Protein AF-A0A9D5MQI8-F1 (afdb_monomer)

Structure (mmCIF, N/CA/C/O backbone):
data_AF-A0A9D5MQI8-F1
#
_entry.id   AF-A0A9D5MQI8-F1
#
loop_
_atom_site.group_PDB
_atom_site.id
_atom_site.type_symbol
_atom_site.label_atom_id
_atom_site.label_alt_id
_atom_site.label_comp_id
_atom_site.label_asym_id
_atom_site.label_entity_id
_atom_site.label_seq_id
_atom_site.pdbx_PDB_ins_code
_atom_site.Cartn_x
_atom_site.Cartn_y
_atom_site.Cartn_z
_atom_site.occupancy
_atom_site.B_iso_or_equiv
_atom_site.auth_seq_id
_atom_site.auth_comp_id
_atom_site.auth_asym_id
_atom_site.auth_atom_id
_atom_site.pdbx_PDB_model_num
ATOM 1 N N . MET A 1 1 ? -6.203 9.910 -9.688 1.00 44.31 1 MET A N 1
ATOM 2 C CA . MET A 1 1 ? -7.373 9.046 -9.978 1.00 44.31 1 MET A CA 1
ATOM 3 C C . MET A 1 1 ? -7.040 8.039 -11.076 1.00 44.31 1 MET A C 1
ATOM 5 O O . MET A 1 1 ? -7.369 6.877 -10.910 1.00 44.31 1 MET A O 1
ATOM 9 N N . ILE A 1 2 ? -6.323 8.457 -12.128 1.00 40.78 2 ILE A N 1
ATOM 10 C CA . ILE A 1 2 ? -5.900 7.610 -13.259 1.00 40.78 2 ILE A CA 1
ATOM 11 C C . ILE A 1 2 ? -4.918 6.493 -12.835 1.00 40.78 2 ILE A C 1
ATOM 13 O O . ILE A 1 2 ? -5.110 5.349 -13.229 1.00 40.78 2 ILE A O 1
ATOM 17 N N . ASP A 1 3 ? -3.958 6.769 -11.943 1.00 52.31 3 ASP A N 1
ATOM 18 C CA . ASP A 1 3 ? -2.965 5.760 -11.507 1.00 52.31 3 ASP A CA 1
ATOM 19 C C . ASP A 1 3 ? -3.562 4.574 -10.733 1.00 52.31 3 ASP A C 1
ATOM 21 O O . ASP A 1 3 ? -3.072 3.453 -10.822 1.00 52.31 3 ASP A O 1
ATOM 25 N N . LEU A 1 4 ? -4.651 4.804 -9.991 1.00 49.28 4 LEU A N 1
ATOM 26 C CA . LEU A 1 4 ? -5.344 3.756 -9.232 1.00 49.28 4 LEU A CA 1
ATOM 27 C C . LEU A 1 4 ? -6.153 2.836 -10.152 1.00 49.28 4 LEU A C 1
ATOM 29 O O . LEU A 1 4 ? -6.226 1.639 -9.903 1.00 49.28 4 LEU A O 1
ATOM 33 N N . MET A 1 5 ? -6.706 3.381 -11.241 1.00 44.62 5 MET A N 1
ATOM 34 C CA . MET A 1 5 ? -7.385 2.575 -12.256 1.00 44.62 5 MET A CA 1
ATOM 35 C C . MET A 1 5 ? -6.389 1.750 -13.075 1.00 44.62 5 MET A C 1
ATOM 37 O O . MET A 1 5 ? -6.683 0.608 -13.401 1.00 44.62 5 MET A O 1
ATOM 41 N N . PHE A 1 6 ? -5.199 2.285 -13.373 1.00 47.41 6 PHE A N 1
ATOM 42 C CA . PHE A 1 6 ? -4.160 1.541 -14.094 1.00 47.41 6 PHE A CA 1
ATOM 43 C C . PHE A 1 6 ? -3.552 0.417 -13.237 1.00 47.41 6 PHE A C 1
ATOM 45 O O . PHE A 1 6 ? -3.265 -0.658 -13.753 1.00 47.41 6 PHE A O 1
ATOM 52 N N . TYR A 1 7 ? -3.420 0.635 -11.923 1.00 46.72 7 TYR A N 1
ATOM 53 C CA . TYR A 1 7 ? -3.001 -0.396 -10.968 1.00 46.72 7 TYR A CA 1
ATOM 54 C C . TYR A 1 7 ? -4.059 -1.502 -10.802 1.00 46.72 7 TYR A C 1
ATOM 56 O O . TYR A 1 7 ? -3.731 -2.674 -10.964 1.00 46.72 7 TYR A O 1
ATOM 64 N N . ALA A 1 8 ? -5.335 -1.139 -10.611 1.00 48.34 8 ALA A N 1
ATOM 65 C CA . ALA A 1 8 ? -6.441 -2.103 -10.591 1.00 48.34 8 ALA A CA 1
ATOM 66 C C . ALA A 1 8 ? -6.544 -2.910 -11.900 1.00 48.34 8 ALA A C 1
ATOM 68 O O . ALA A 1 8 ? -6.920 -4.076 -11.882 1.00 48.34 8 ALA A O 1
ATOM 69 N N . ASN A 1 9 ? -6.171 -2.308 -13.035 1.00 45.88 9 ASN A N 1
ATOM 70 C CA . ASN A 1 9 ? -6.168 -2.973 -14.338 1.00 45.88 9 ASN A CA 1
ATOM 71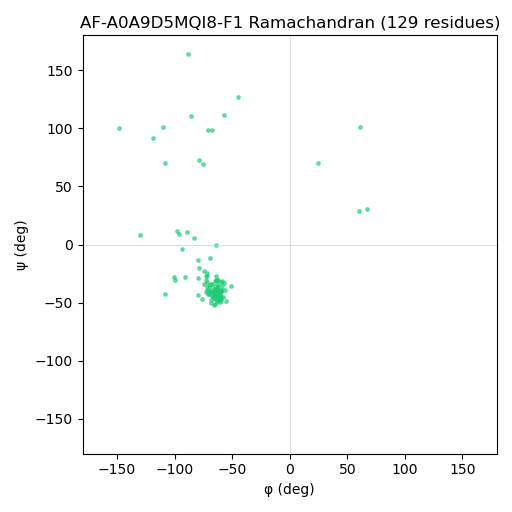 C C . ASN A 1 9 ? -4.937 -3.881 -14.548 1.00 45.88 9 ASN A C 1
ATOM 73 O O . ASN A 1 9 ? -5.036 -4.888 -15.237 1.00 45.88 9 ASN A O 1
ATOM 77 N N . LYS A 1 10 ? -3.784 -3.581 -13.926 1.00 45.53 10 LYS A N 1
ATOM 78 C CA . LYS A 1 10 ? -2.584 -4.440 -13.976 1.00 45.53 10 LYS A CA 1
ATOM 79 C C . LYS A 1 10 ? -2.731 -5.715 -13.127 1.00 45.53 10 LYS A C 1
ATOM 81 O O . LYS A 1 10 ? -2.131 -6.724 -13.470 1.00 45.53 10 LYS A O 1
ATOM 86 N N . HIS A 1 11 ? -3.561 -5.676 -12.083 1.00 46.19 11 HIS A N 1
ATOM 87 C CA . HIS A 1 11 ? -3.964 -6.832 -11.264 1.00 46.19 11 HIS A CA 1
ATOM 88 C C . HIS A 1 11 ? -5.306 -7.458 -11.694 1.00 46.19 11 HIS A C 1
ATOM 90 O O . HIS A 1 11 ? -5.831 -8.340 -11.019 1.00 46.19 11 HIS A O 1
ATOM 96 N N . GLY A 1 12 ? -5.858 -7.043 -12.840 1.00 43.84 12 GLY A N 1
ATOM 97 C CA . GLY A 1 12 ? -7.143 -7.522 -13.359 1.00 43.84 12 GLY A CA 1
ATOM 98 C C . GLY A 1 12 ? -7.198 -9.009 -13.736 1.00 43.84 12 GLY A C 1
ATOM 99 O O . GLY A 1 12 ? -8.258 -9.465 -14.158 1.00 43.84 12 GLY A O 1
ATOM 100 N N . GLU A 1 13 ? -6.109 -9.768 -13.578 1.00 45.47 13 GLU A N 1
ATOM 101 C CA . GLU A 1 13 ? -6.077 -11.207 -13.870 1.00 45.47 13 GLU A CA 1
ATOM 102 C C . GLU A 1 13 ? -5.490 -12.088 -12.749 1.00 45.47 13 GLU A C 1
ATOM 104 O O . GLU A 1 13 ? -5.373 -13.294 -12.936 1.00 45.47 13 GLU A O 1
ATOM 109 N N . GLU A 1 14 ? -5.203 -11.559 -11.550 1.00 46.12 14 GLU A N 1
ATOM 110 C CA . GLU A 1 14 ? -4.814 -12.419 -10.420 1.00 46.12 14 GLU A CA 1
ATOM 111 C C . GLU A 1 14 ? -5.275 -11.846 -9.064 1.00 46.12 14 GLU A C 1
ATOM 113 O O . GLU A 1 14 ? -4.671 -10.941 -8.502 1.00 46.12 14 GLU A O 1
ATOM 118 N N . ILE A 1 15 ? -6.387 -12.421 -8.581 1.00 50.75 15 ILE A N 1
ATOM 119 C CA . ILE A 1 15 ? -6.933 -12.419 -7.211 1.00 50.75 15 ILE A CA 1
ATOM 120 C C . ILE A 1 15 ? -7.293 -11.033 -6.645 1.00 50.75 15 ILE A C 1
ATOM 122 O O . ILE A 1 15 ? -6.470 -10.319 -6.084 1.00 50.75 15 ILE A O 1
ATOM 126 N N . SER A 1 16 ? -8.593 -10.698 -6.654 1.00 60.88 16 SER A N 1
ATOM 127 C CA . SER A 1 16 ? -9.115 -9.726 -5.688 1.00 60.88 16 SER A CA 1
ATOM 128 C C . SER A 1 16 ? -8.792 -10.257 -4.293 1.00 60.88 16 SER A C 1
ATOM 130 O O . SER A 1 16 ? -9.349 -11.294 -3.914 1.00 60.88 16 SER A O 1
ATOM 132 N N . MET A 1 17 ? -7.891 -9.588 -3.566 1.00 72.94 17 MET A N 1
ATOM 133 C CA . MET A 1 17 ? -7.532 -9.975 -2.203 1.00 72.94 17 MET A CA 1
ATOM 134 C C . MET A 1 17 ? -8.810 -10.295 -1.422 1.00 72.94 17 MET A C 1
ATOM 136 O O . MET A 1 17 ? -9.780 -9.528 -1.456 1.00 72.94 17 MET A O 1
ATOM 140 N N . ASN A 1 18 ? -8.857 -11.472 -0.805 1.00 81.81 18 ASN A N 1
ATOM 141 C CA . ASN A 1 18 ? -10.074 -11.955 -0.159 1.00 81.81 18 ASN A CA 1
ATOM 142 C C . ASN A 1 18 ? -10.154 -11.482 1.304 1.00 81.81 18 ASN A C 1
ATOM 144 O O . ASN A 1 18 ? -9.158 -11.068 1.897 1.00 81.81 18 ASN A O 1
ATOM 148 N N . CYS A 1 19 ? -11.342 -11.565 1.914 1.00 84.81 19 CYS A N 1
ATOM 149 C CA . CYS A 1 19 ? -11.540 -11.104 3.293 1.00 84.81 19 CYS A CA 1
ATOM 150 C C . CYS A 1 19 ? -10.602 -11.801 4.294 1.00 84.81 19 CYS A C 1
ATOM 152 O O . CYS A 1 19 ? -10.172 -11.187 5.262 1.00 84.81 19 CYS A O 1
ATOM 154 N N . ARG A 1 20 ? -10.260 -13.076 4.059 1.00 82.50 20 ARG A N 1
ATOM 155 C CA . ARG A 1 20 ? -9.394 -13.859 4.950 1.00 82.50 20 ARG A CA 1
ATOM 156 C C . ARG A 1 20 ? -7.937 -13.406 4.867 1.00 82.50 20 ARG A C 1
ATOM 158 O O . ARG A 1 20 ? -7.272 -13.324 5.891 1.00 82.50 20 ARG A O 1
ATOM 165 N N . GLU A 1 21 ? -7.446 -13.117 3.668 1.00 82.25 21 GLU A N 1
ATOM 166 C CA . GLU A 1 21 ? -6.118 -12.536 3.449 1.00 82.25 21 GLU A CA 1
ATOM 167 C C . GLU A 1 21 ? -6.014 -11.170 4.117 1.00 82.25 21 GLU A C 1
ATOM 169 O O . GLU A 1 21 ? -5.069 -10.930 4.866 1.00 82.25 21 GLU A O 1
ATOM 174 N N . PHE A 1 22 ? -7.032 -10.323 3.941 1.00 83.50 22 PHE A N 1
ATOM 175 C CA . PHE A 1 22 ? -7.084 -9.035 4.619 1.00 83.50 22 PHE A CA 1
ATOM 176 C C . PHE A 1 22 ? -7.070 -9.183 6.145 1.00 83.50 22 PHE A C 1
ATOM 178 O O . PHE A 1 22 ? -6.295 -8.514 6.816 1.00 83.50 22 PHE A O 1
ATOM 185 N N . GLN A 1 23 ? -7.877 -10.087 6.706 1.00 82.62 23 GLN A N 1
ATOM 186 C CA . GLN A 1 23 ? -7.923 -10.335 8.153 1.00 82.62 23 GLN A CA 1
ATOM 187 C C . GLN A 1 23 ? -6.574 -10.791 8.730 1.00 82.62 23 GLN A C 1
ATOM 189 O O . GLN A 1 23 ? -6.260 -10.468 9.874 1.00 82.62 23 GLN A O 1
ATOM 194 N N . LEU A 1 24 ? -5.765 -11.528 7.961 1.00 84.12 24 LEU A N 1
ATOM 195 C CA . LEU A 1 24 ? -4.411 -11.910 8.375 1.00 84.12 24 LEU A CA 1
ATOM 196 C C . LEU A 1 24 ? -3.451 -10.713 8.349 1.00 84.12 24 LEU A C 1
ATOM 198 O O . LEU A 1 24 ? -2.639 -10.572 9.259 1.00 84.12 24 LEU A O 1
ATOM 202 N N . LEU A 1 25 ? -3.587 -9.844 7.345 1.00 83.00 25 LEU A N 1
ATOM 203 C CA . LEU A 1 25 ? -2.797 -8.618 7.170 1.00 83.00 25 LEU A CA 1
ATOM 204 C C . LEU A 1 25 ? -3.269 -7.452 8.050 1.00 83.00 25 LEU A C 1
ATOM 206 O O . LEU A 1 25 ? -2.565 -6.458 8.188 1.00 83.00 25 LEU A O 1
ATOM 210 N N . MET A 1 26 ? -4.450 -7.554 8.656 1.00 82.56 26 MET A N 1
ATOM 211 C CA . MET A 1 26 ? -5.098 -6.495 9.431 1.00 82.56 26 MET A CA 1
ATOM 212 C C . MET A 1 26 ? -4.226 -5.978 10.580 1.00 82.56 26 MET A C 1
ATOM 214 O O . MET A 1 26 ? -4.192 -4.776 10.835 1.00 82.56 26 MET A O 1
ATOM 218 N N . LYS A 1 27 ? -3.499 -6.869 11.265 1.00 79.44 27 LYS A N 1
ATOM 219 C CA . LYS A 1 27 ? -2.595 -6.474 12.356 1.00 79.44 27 LYS A CA 1
ATOM 220 C C . LYS A 1 27 ? -1.450 -5.621 11.826 1.00 79.44 27 LYS A C 1
ATOM 222 O O . LYS A 1 27 ? -1.236 -4.512 12.306 1.00 79.44 27 LYS A O 1
ATOM 227 N N . ASP A 1 28 ? -0.788 -6.121 10.791 1.00 82.06 28 ASP A N 1
ATOM 228 C CA . ASP A 1 28 ? 0.338 -5.459 10.139 1.00 82.06 28 ASP A CA 1
ATOM 229 C C . ASP A 1 28 ? -0.104 -4.126 9.513 1.00 82.06 28 ASP A C 1
ATOM 231 O O . ASP A 1 28 ? 0.654 -3.158 9.502 1.00 82.06 28 ASP A O 1
ATOM 235 N N . PHE A 1 29 ? -1.354 -4.046 9.044 1.00 80.06 29 PHE A N 1
ATOM 236 C CA . PHE A 1 29 ? -1.972 -2.823 8.539 1.00 80.06 29 PHE A CA 1
ATOM 237 C C . PHE A 1 29 ? -2.095 -1.754 9.633 1.00 80.06 29 PHE A C 1
ATOM 239 O O . PHE A 1 29 ? -1.674 -0.619 9.430 1.00 80.06 29 PHE A O 1
ATOM 246 N N . VAL A 1 30 ? -2.623 -2.110 10.812 1.00 77.31 30 VAL A N 1
ATOM 247 C CA . VAL A 1 30 ? -2.766 -1.176 11.945 1.00 77.31 30 VAL A CA 1
ATOM 248 C C . VAL A 1 30 ? -1.404 -0.715 12.473 1.00 77.31 30 VAL A C 1
ATOM 250 O O . VAL A 1 30 ? -1.209 0.476 12.718 1.00 77.31 30 VAL A O 1
ATOM 253 N N . PHE A 1 31 ? -0.433 -1.622 12.586 1.00 74.19 31 PHE A N 1
ATOM 254 C CA . PHE A 1 31 ? 0.907 -1.307 13.097 1.00 74.19 31 PHE A CA 1
ATOM 255 C C . PHE A 1 31 ? 1.866 -0.714 12.057 1.00 74.19 31 PHE A C 1
ATOM 257 O O . PHE A 1 31 ? 3.027 -0.461 12.371 1.00 74.19 31 PHE A O 1
ATOM 264 N N . HIS A 1 32 ? 1.394 -0.437 10.839 1.00 69.38 32 HIS A N 1
ATOM 265 C CA . HIS A 1 32 ? 2.214 0.110 9.756 1.00 69.38 32 HIS A CA 1
ATOM 266 C C . HIS A 1 32 ? 3.397 -0.795 9.350 1.00 69.38 32 HIS A C 1
ATOM 268 O O . HIS A 1 32 ? 4.421 -0.316 8.862 1.00 69.38 32 HIS A O 1
ATOM 274 N N . GLU A 1 33 ? 3.259 -2.112 9.513 1.00 73.06 33 GLU A N 1
ATOM 275 C CA . GLU A 1 33 ? 4.317 -3.100 9.264 1.00 73.06 33 GLU A CA 1
ATOM 276 C C . GLU A 1 33 ? 4.284 -3.704 7.850 1.00 73.06 33 GLU A C 1
ATOM 278 O O . GLU A 1 33 ? 5.193 -4.450 7.472 1.00 73.06 33 GLU A O 1
ATOM 283 N N . ILE A 1 34 ? 3.289 -3.351 7.028 1.00 73.00 34 ILE A N 1
ATOM 284 C CA . ILE A 1 34 ? 3.221 -3.796 5.630 1.00 73.00 34 ILE A CA 1
ATOM 285 C C . ILE A 1 34 ? 4.307 -3.083 4.810 1.00 73.00 34 ILE A C 1
ATOM 287 O O . ILE A 1 34 ? 4.152 -1.942 4.379 1.00 73.00 34 ILE A O 1
ATOM 291 N N . LYS A 1 35 ? 5.428 -3.780 4.591 1.00 67.62 35 LYS A N 1
ATOM 292 C CA . LYS A 1 35 ? 6.566 -3.300 3.780 1.00 67.62 35 LYS A CA 1
ATOM 293 C C . LYS A 1 35 ? 6.340 -3.434 2.275 1.00 67.62 35 LYS A C 1
ATOM 295 O O . LYS A 1 35 ? 7.041 -2.788 1.498 1.00 67.62 35 LYS A O 1
ATOM 300 N N . ASP A 1 36 ? 5.418 -4.302 1.877 1.00 75.81 36 ASP A N 1
ATOM 301 C CA . ASP A 1 36 ? 5.075 -4.525 0.479 1.00 75.81 36 ASP A CA 1
ATOM 302 C C . ASP A 1 36 ? 4.019 -3.504 0.026 1.00 75.81 36 ASP A C 1
ATOM 304 O O . ASP A 1 36 ? 2.871 -3.520 0.475 1.00 75.81 36 ASP A O 1
ATOM 308 N N . GLU A 1 37 ? 4.430 -2.586 -0.851 1.00 68.19 37 GLU A N 1
ATOM 309 C CA . GLU A 1 37 ? 3.573 -1.524 -1.389 1.00 68.19 37 GLU A CA 1
ATOM 310 C C . GLU A 1 37 ? 2.381 -2.072 -2.185 1.00 68.19 37 GLU A C 1
ATOM 312 O O . GLU A 1 37 ? 1.326 -1.433 -2.220 1.00 68.19 37 GLU A O 1
ATOM 317 N N . ASP A 1 38 ? 2.529 -3.234 -2.822 1.00 69.75 38 ASP A N 1
ATOM 318 C CA . ASP A 1 38 ? 1.467 -3.820 -3.634 1.00 69.75 38 ASP A CA 1
ATOM 319 C C . ASP A 1 38 ? 0.438 -4.520 -2.735 1.00 69.75 38 ASP A C 1
ATOM 321 O O . ASP A 1 38 ? -0.758 -4.235 -2.838 1.00 69.75 38 ASP A O 1
ATOM 325 N N . ALA A 1 39 ? 0.895 -5.267 -1.724 1.00 72.88 39 ALA A N 1
ATOM 326 C CA . ALA A 1 39 ? 0.015 -5.834 -0.697 1.00 72.88 39 ALA A CA 1
ATOM 327 C C . ALA A 1 39 ? -0.766 -4.753 0.078 1.00 72.88 39 ALA A C 1
ATOM 329 O O . ALA A 1 39 ? -1.953 -4.919 0.368 1.00 72.88 39 ALA A O 1
ATOM 330 N N . LEU A 1 40 ? -0.132 -3.613 0.383 1.00 77.19 40 LEU A N 1
ATOM 331 C CA . LEU A 1 40 ? -0.800 -2.480 1.028 1.00 77.19 40 LEU A CA 1
ATOM 332 C C . LEU A 1 40 ? -1.870 -1.854 0.120 1.00 77.19 40 LEU A C 1
ATOM 334 O O . LEU A 1 40 ? -2.955 -1.495 0.583 1.00 77.19 40 LEU A O 1
ATOM 338 N N . ALA A 1 41 ? -1.583 -1.704 -1.173 1.00 72.88 41 ALA A N 1
ATOM 339 C CA . ALA A 1 41 ? -2.544 -1.152 -2.121 1.00 72.88 41 ALA A CA 1
ATOM 340 C C . ALA A 1 41 ? -3.760 -2.067 -2.311 1.00 72.88 41 ALA A C 1
ATOM 342 O O . ALA A 1 41 ? -4.887 -1.567 -2.379 1.00 72.88 41 ALA A O 1
ATOM 343 N N . ASP A 1 42 ? -3.542 -3.379 -2.344 1.00 75.25 42 ASP A N 1
ATOM 344 C CA . ASP A 1 42 ? -4.601 -4.381 -2.450 1.00 75.25 42 ASP A CA 1
ATOM 345 C C . ASP A 1 42 ? -5.460 -4.401 -1.177 1.00 75.25 42 ASP A C 1
ATOM 347 O O . ASP A 1 42 ? -6.692 -4.389 -1.263 1.00 75.25 42 ASP A O 1
ATOM 351 N N . ALA A 1 43 ? -4.831 -4.284 0.001 1.00 78.25 43 ALA A N 1
ATOM 352 C CA . ALA A 1 43 ? -5.511 -4.091 1.281 1.00 78.25 43 ALA A CA 1
ATOM 353 C C . ALA A 1 43 ? -6.441 -2.871 1.279 1.00 78.25 43 ALA A C 1
ATOM 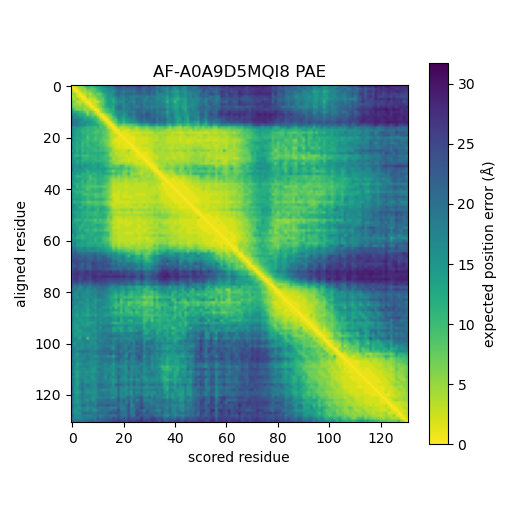355 O O . ALA A 1 43 ? -7.623 -2.982 1.615 1.00 78.25 43 ALA A O 1
ATOM 356 N N . ILE A 1 44 ? -5.940 -1.720 0.818 1.00 77.81 44 ILE A N 1
ATOM 357 C CA . ILE A 1 44 ? -6.713 -0.474 0.727 1.00 77.81 44 ILE A CA 1
ATOM 358 C C . ILE A 1 44 ? -7.860 -0.593 -0.287 1.00 77.81 44 ILE A C 1
ATOM 360 O O . ILE A 1 44 ? -8.953 -0.066 -0.059 1.00 77.81 44 ILE A O 1
ATOM 364 N N . ALA A 1 45 ? -7.640 -1.272 -1.414 1.00 74.38 45 ALA A N 1
ATOM 365 C CA . ALA A 1 45 ? -8.682 -1.509 -2.409 1.00 74.38 45 ALA A CA 1
ATOM 366 C C . ALA A 1 45 ? -9.796 -2.422 -1.863 1.00 74.38 45 ALA A C 1
ATOM 368 O O . ALA A 1 45 ? -10.983 -2.174 -2.107 1.00 74.38 45 ALA A O 1
ATOM 369 N N . HIS A 1 46 ? -9.433 -3.434 -1.073 1.00 80.25 46 HIS A N 1
ATOM 370 C CA . HIS A 1 46 ? -10.389 -4.336 -0.445 1.00 80.25 46 HIS A CA 1
ATOM 371 C C . HIS A 1 46 ? -11.228 -3.641 0.627 1.00 80.25 46 HIS A C 1
ATOM 373 O O . HIS A 1 46 ? -12.447 -3.692 0.538 1.00 80.25 46 HIS A O 1
ATOM 379 N N . ILE A 1 47 ? -10.642 -2.915 1.585 1.00 79.94 47 ILE A N 1
ATO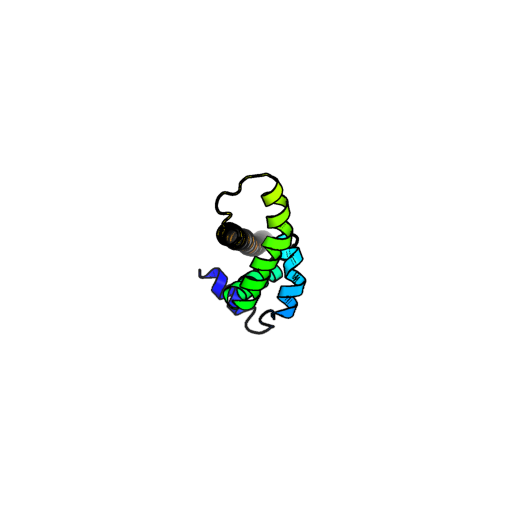M 380 C CA . ILE A 1 47 ? -11.435 -2.215 2.622 1.00 79.94 47 ILE A CA 1
ATOM 381 C C . ILE A 1 47 ? -12.345 -1.123 2.046 1.00 79.94 47 ILE A C 1
ATOM 383 O O . ILE A 1 47 ? -13.402 -0.840 2.602 1.00 79.94 47 ILE A O 1
ATOM 387 N N . LYS A 1 48 ? -11.981 -0.536 0.896 1.00 74.31 48 LYS A N 1
ATOM 388 C CA . LYS A 1 48 ? -12.845 0.413 0.174 1.00 74.31 48 LYS A CA 1
ATOM 389 C C . LYS A 1 48 ? -14.039 -0.247 -0.512 1.00 74.31 48 LYS A C 1
ATOM 391 O O . LYS A 1 48 ? -15.042 0.426 -0.736 1.00 74.31 48 LYS A O 1
ATOM 396 N N . SER A 1 49 ? -13.934 -1.523 -0.880 1.00 71.88 49 SER A N 1
ATOM 397 C CA . SER A 1 49 ? -15.001 -2.271 -1.562 1.00 71.88 49 SER A CA 1
ATOM 398 C C . SER A 1 49 ? -15.800 -3.176 -0.616 1.00 71.88 49 SER A C 1
ATOM 400 O O . SER A 1 49 ? -16.989 -3.400 -0.841 1.00 71.88 49 SER A O 1
ATOM 402 N N . CYS A 1 50 ? -15.187 -3.647 0.471 1.00 79.19 50 CYS A N 1
ATOM 403 C CA . CYS A 1 50 ? -15.757 -4.554 1.457 1.00 79.19 50 CYS A CA 1
ATOM 404 C C . CYS A 1 50 ? -16.000 -3.838 2.791 1.00 79.19 50 CYS A C 1
ATOM 406 O O . CYS A 1 50 ? -15.103 -3.678 3.620 1.00 79.19 50 CYS A O 1
ATOM 408 N N . LYS A 1 51 ? -17.262 -3.467 3.032 1.00 77.31 51 LYS A N 1
ATOM 409 C CA . LYS A 1 51 ? -17.676 -2.790 4.268 1.00 77.31 51 LYS A CA 1
ATOM 410 C C . LYS A 1 51 ? -17.459 -3.643 5.525 1.00 77.31 51 LYS A C 1
ATOM 412 O O . LYS A 1 51 ? -17.082 -3.108 6.557 1.00 77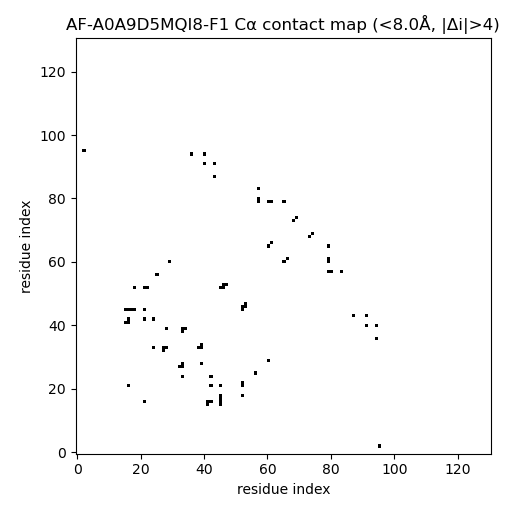.31 51 LYS A O 1
ATOM 417 N N . SER A 1 52 ? -17.655 -4.960 5.432 1.00 79.44 52 SER A N 1
ATOM 418 C CA . SER A 1 52 ? -17.493 -5.876 6.574 1.00 79.44 52 SER A CA 1
ATOM 419 C C . SER A 1 52 ? -16.065 -5.869 7.119 1.00 79.44 52 SER A C 1
ATOM 421 O O . SER A 1 52 ? -15.870 -5.857 8.327 1.00 79.44 52 SER A O 1
ATOM 423 N N . CYS A 1 53 ? -15.068 -5.861 6.233 1.00 83.25 53 CYS A N 1
ATOM 424 C CA . CYS A 1 53 ? -13.664 -5.836 6.632 1.00 83.25 53 CYS A CA 1
ATOM 425 C C . CYS A 1 53 ? -13.244 -4.472 7.189 1.00 83.25 53 CYS A C 1
ATOM 427 O O . CYS A 1 53 ? -12.397 -4.419 8.072 1.00 83.25 53 CYS A O 1
ATOM 429 N N . TYR A 1 54 ? -13.853 -3.380 6.715 1.00 82.56 54 TYR A N 1
ATOM 430 C CA . TYR A 1 54 ? -13.660 -2.055 7.305 1.00 82.56 54 TYR A CA 1
ATOM 431 C C . TYR A 1 54 ? -14.210 -1.983 8.737 1.00 82.56 54 TYR A C 1
ATOM 433 O O . TYR A 1 54 ? -13.512 -1.525 9.632 1.00 82.56 54 TYR A O 1
ATOM 441 N N . GLU A 1 55 ? -15.430 -2.479 8.968 1.00 82.00 55 GLU A N 1
ATOM 442 C CA . GLU A 1 55 ? -16.046 -2.502 10.305 1.00 82.00 55 GLU A CA 1
ATOM 443 C C . GLU A 1 55 ? -15.248 -3.378 11.291 1.00 82.00 55 GLU A C 1
ATOM 445 O O . GLU A 1 55 ? -15.094 -3.028 12.460 1.00 82.00 55 GLU A O 1
ATOM 450 N N . GLU A 1 56 ? -14.693 -4.500 10.825 1.00 84.75 56 GLU A N 1
ATOM 451 C CA . GLU A 1 56 ? -13.839 -5.364 11.647 1.00 84.75 56 GLU A CA 1
ATOM 452 C C . GLU A 1 56 ? -12.480 -4.718 11.961 1.00 84.75 56 GLU A C 1
ATOM 454 O O . GLU A 1 56 ? -12.011 -4.795 13.098 1.00 84.75 56 GLU A O 1
ATOM 459 N N . LEU A 1 57 ? -11.881 -4.025 10.985 1.00 84.75 57 LEU A N 1
ATOM 460 C CA . LEU A 1 57 ? -10.662 -3.236 11.176 1.00 84.75 57 LEU A CA 1
ATOM 461 C C . LEU A 1 57 ? -10.880 -2.105 12.193 1.00 84.75 57 LEU A C 1
ATOM 463 O O . LEU A 1 57 ? -10.043 -1.903 13.071 1.00 84.75 57 LEU A O 1
ATOM 467 N N . GLU A 1 58 ? -12.004 -1.392 12.098 1.00 81.38 58 GLU A N 1
ATOM 468 C CA . GLU A 1 58 ? -12.396 -0.331 13.032 1.00 81.38 58 GLU A CA 1
ATOM 469 C C . GLU A 1 58 ? -12.533 -0.879 14.458 1.00 81.38 58 GLU A C 1
ATOM 471 O O . GLU A 1 58 ? -11.941 -0.342 15.396 1.00 81.38 58 GLU A O 1
ATOM 476 N N . LEU A 1 59 ? -13.236 -2.004 14.623 1.00 81.81 59 LEU A N 1
ATOM 477 C CA . LEU A 1 59 ? -13.363 -2.664 15.921 1.00 81.81 59 LEU A CA 1
ATOM 478 C C . LEU A 1 59 ? -11.999 -3.106 16.475 1.00 81.81 59 LEU A C 1
ATOM 480 O O . LEU A 1 59 ? -11.718 -2.903 17.658 1.00 81.81 59 LEU A O 1
ATOM 484 N N . TYR A 1 60 ? -11.141 -3.692 15.634 1.00 83.31 60 TYR A N 1
ATOM 485 C CA . TYR A 1 60 ? -9.797 -4.117 16.028 1.00 83.31 60 TYR A CA 1
ATOM 486 C C . TYR A 1 60 ? -8.931 -2.928 16.469 1.00 83.31 60 TYR A C 1
ATOM 488 O O . TYR A 1 60 ? -8.201 -3.032 17.457 1.00 83.31 60 TYR A O 1
ATOM 496 N N . TYR A 1 61 ? -9.032 -1.792 15.780 1.00 79.00 61 TYR A N 1
ATOM 497 C CA . TYR A 1 61 ? -8.326 -0.563 16.131 1.00 79.00 61 TYR A CA 1
ATOM 498 C C . TYR A 1 61 ? -8.784 -0.008 17.487 1.00 79.00 61 TYR A C 1
ATOM 500 O O . TYR A 1 61 ? -7.954 0.282 18.346 1.00 79.00 61 TYR A O 1
ATOM 508 N N . ILE A 1 62 ? -10.095 0.049 17.739 1.00 79.88 62 ILE A N 1
ATOM 509 C CA . ILE A 1 62 ? -10.649 0.508 19.025 1.00 79.88 62 ILE A CA 1
ATOM 510 C C . ILE A 1 62 ? -10.174 -0.381 20.183 1.00 79.88 62 ILE A C 1
ATOM 512 O O . ILE A 1 62 ? -9.768 0.129 21.225 1.00 79.88 62 ILE A O 1
ATOM 516 N N . LEU A 1 63 ? -10.200 -1.706 20.008 1.00 80.38 63 LEU A N 1
ATOM 517 C CA . LEU A 1 63 ? -9.814 -2.645 21.065 1.00 80.38 63 LEU A CA 1
ATOM 518 C C . LEU A 1 63 ? -8.317 -2.616 21.391 1.00 80.38 63 LEU A C 1
ATOM 520 O O . LEU A 1 63 ? -7.956 -2.795 22.548 1.00 80.38 63 LEU A O 1
ATOM 524 N N . ASN A 1 64 ? -7.447 -2.429 20.397 1.00 74.88 64 ASN A N 1
ATOM 525 C CA . ASN A 1 64 ? -5.998 -2.535 20.610 1.00 74.88 64 ASN A CA 1
ATOM 526 C C . ASN A 1 64 ? -5.297 -1.186 20.779 1.00 74.88 64 ASN A C 1
ATOM 528 O O . ASN A 1 64 ? -4.283 -1.126 21.459 1.00 74.88 64 ASN A O 1
ATOM 532 N N . VAL A 1 65 ? -5.808 -0.126 20.155 1.00 69.50 65 VAL A N 1
ATOM 533 C CA . VAL A 1 65 ? -5.213 1.220 20.197 1.00 69.50 65 VAL A CA 1
ATOM 534 C C . VAL A 1 65 ? -6.075 2.149 21.047 1.00 69.50 65 VAL A C 1
ATOM 536 O O . VAL A 1 65 ? -5.565 2.884 21.887 1.00 69.50 65 VAL A O 1
ATOM 539 N N . GLY A 1 66 ? -7.399 2.069 20.893 1.00 64.00 66 GLY A N 1
ATOM 540 C CA . GLY A 1 66 ? -8.319 2.965 21.590 1.00 64.00 66 GLY A CA 1
ATOM 541 C C . GLY A 1 66 ? -8.395 2.773 23.100 1.00 64.00 66 GLY A C 1
ATOM 542 O O . GLY A 1 66 ? -8.543 3.753 23.825 1.00 64.00 66 GLY A O 1
ATOM 543 N N . LEU A 1 67 ? -8.261 1.545 23.601 1.00 61.56 67 LEU A N 1
ATOM 544 C CA . LEU A 1 67 ? -8.342 1.285 25.042 1.00 61.56 67 LEU A CA 1
ATOM 545 C C . LEU A 1 67 ? -7.114 1.787 25.823 1.00 61.56 67 LEU A C 1
ATOM 547 O O . LEU A 1 67 ? -7.284 2.241 26.951 1.00 61.56 67 LEU A O 1
ATOM 551 N N . GLU A 1 68 ? -5.914 1.788 25.231 1.00 58.44 68 GLU A N 1
ATOM 552 C CA . GLU A 1 68 ? -4.706 2.333 25.881 1.00 58.44 68 GLU A CA 1
ATOM 553 C C . GLU A 1 68 ? -4.710 3.873 25.968 1.00 58.44 68 GLU A C 1
ATOM 555 O O . GLU A 1 68 ? -4.060 4.450 26.841 1.00 58.44 68 GLU A O 1
ATOM 560 N N . GLU A 1 69 ? -5.445 4.565 25.090 1.00 53.22 69 GLU A N 1
ATOM 561 C CA . GLU A 1 69 ? -5.534 6.033 25.089 1.00 53.22 69 GLU A CA 1
ATOM 562 C C . GLU A 1 69 ? -6.684 6.581 25.944 1.00 53.22 69 GLU A C 1
ATOM 564 O O . GLU A 1 69 ? -6.545 7.662 26.517 1.00 53.22 69 GLU A O 1
ATOM 569 N N . ILE A 1 70 ? -7.775 5.825 26.117 1.00 54.19 70 ILE A N 1
ATOM 570 C CA . ILE A 1 70 ? -8.901 6.205 26.992 1.00 54.19 70 ILE A CA 1
ATOM 571 C C . ILE A 1 70 ? -8.474 6.288 28.470 1.00 54.19 70 ILE A C 1
ATOM 573 O O . ILE A 1 70 ? -8.987 7.126 29.209 1.00 54.19 70 ILE A O 1
ATOM 577 N N . GLU A 1 71 ? -7.494 5.492 28.909 1.00 52.78 71 GLU A N 1
ATOM 578 C CA . GLU A 1 71 ? -6.954 5.559 30.279 1.00 52.78 71 GLU A CA 1
ATOM 579 C C . GLU A 1 71 ? -6.146 6.844 30.567 1.00 52.78 71 GLU A C 1
ATOM 581 O O . GLU A 1 71 ? -5.872 7.144 31.729 1.00 52.78 71 GLU A O 1
ATOM 586 N N . ARG A 1 72 ? -5.796 7.639 29.540 1.00 57.28 72 ARG A N 1
ATOM 587 C CA . ARG A 1 72 ? -5.118 8.945 29.685 1.00 57.28 72 ARG A CA 1
ATOM 588 C C . ARG A 1 72 ? -6.059 10.151 29.846 1.00 57.28 72 ARG A C 1
ATOM 590 O O . ARG A 1 72 ? -5.578 11.280 29.863 1.00 57.28 72 ARG A O 1
ATOM 597 N N . ASP A 1 73 ? -7.355 9.919 30.055 1.00 50.69 73 ASP A N 1
ATOM 598 C CA . ASP A 1 73 ? -8.329 10.923 30.524 1.00 50.69 73 ASP A CA 1
ATOM 599 C C . ASP A 1 73 ? -8.646 12.080 29.541 1.00 50.69 73 ASP A C 1
ATOM 601 O O . ASP A 1 73 ? -9.033 13.177 29.943 1.00 50.69 73 ASP A O 1
ATOM 605 N N . GLU A 1 74 ? -8.576 11.835 28.227 1.00 52.00 74 GLU A N 1
ATOM 606 C CA . GLU A 1 74 ? -9.153 12.721 27.200 1.00 52.00 74 GLU A CA 1
ATOM 607 C C . GLU A 1 74 ? -10.396 12.078 26.562 1.00 52.00 74 GLU A C 1
ATOM 609 O O . GLU A 1 74 ? -10.416 11.676 25.400 1.00 52.00 74 GLU A O 1
ATOM 614 N N . VAL A 1 75 ? -11.485 11.982 27.334 1.00 51.19 75 VAL A N 1
ATOM 615 C CA . VAL A 1 75 ? -12.813 11.586 26.824 1.00 51.19 75 VAL A CA 1
ATOM 616 C C . VAL A 1 75 ? -13.426 12.759 26.052 1.00 51.19 75 VAL A C 1
ATOM 618 O O . VAL A 1 75 ? -14.384 13.395 26.483 1.00 51.19 75 VAL A O 1
ATOM 621 N N . ASN A 1 76 ? -12.850 13.081 24.900 1.00 45.81 76 ASN A N 1
ATOM 622 C CA . ASN A 1 76 ? -13.404 14.051 23.970 1.00 45.81 76 ASN A CA 1
ATOM 623 C C . ASN A 1 76 ? -13.689 13.305 22.670 1.00 45.81 76 ASN A C 1
ATOM 625 O O . ASN A 1 76 ? -12.781 13.114 21.874 1.00 45.81 76 ASN A O 1
ATOM 629 N N . THR A 1 77 ? -14.917 12.784 22.532 1.00 50.62 77 THR A N 1
ATOM 630 C CA . THR A 1 77 ? -15.474 12.155 21.313 1.00 50.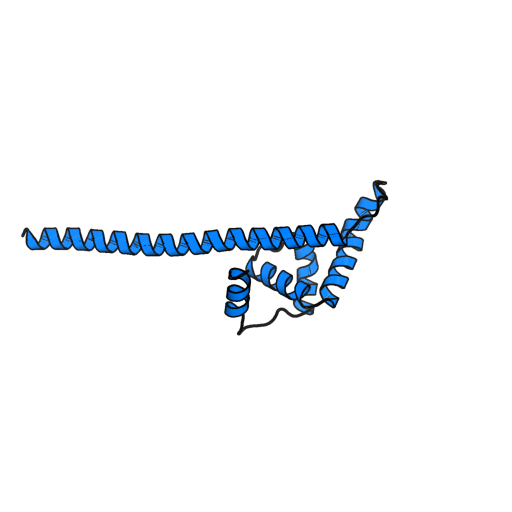62 77 THR A CA 1
ATOM 631 C C . THR A 1 77 ? -14.408 11.596 20.367 1.00 50.62 77 THR A C 1
ATOM 633 O O . THR A 1 77 ? -14.132 12.187 19.324 1.00 50.62 77 THR A O 1
ATOM 636 N N . TYR A 1 78 ? -13.752 10.512 20.783 1.00 55.44 78 TYR A N 1
ATOM 637 C CA . TYR A 1 78 ? -12.624 9.947 20.052 1.00 55.44 78 TYR A CA 1
ATOM 638 C C . TYR A 1 78 ? -13.137 9.384 18.717 1.00 55.44 78 TYR A C 1
ATOM 640 O O . TYR A 1 78 ? -13.751 8.317 18.671 1.00 55.44 78 TYR A O 1
ATOM 648 N N . ASP A 1 79 ? -12.985 10.152 17.638 1.00 63.62 79 ASP A N 1
ATOM 649 C CA . ASP A 1 79 ? -13.440 9.789 16.294 1.00 63.62 79 ASP A CA 1
ATOM 650 C C . ASP A 1 79 ? -12.439 8.810 15.666 1.00 63.62 79 ASP A C 1
ATOM 652 O O . ASP A 1 79 ? -11.635 9.156 14.799 1.00 63.62 79 ASP A O 1
ATOM 656 N N . PHE A 1 80 ? -12.462 7.570 16.168 1.00 64.81 80 PHE A N 1
ATOM 657 C CA . PHE A 1 80 ? -11.640 6.452 15.689 1.00 64.81 80 PHE A CA 1
ATOM 658 C C . PHE A 1 80 ? -11.745 6.274 14.175 1.00 64.81 80 PHE A C 1
ATOM 660 O O . PHE A 1 80 ? -10.763 5.967 13.500 1.00 64.81 80 PHE A O 1
ATOM 667 N N . LYS A 1 81 ? -12.939 6.528 13.643 1.00 67.75 81 LYS A N 1
ATOM 668 C CA . LYS A 1 81 ? -13.233 6.463 12.223 1.00 67.75 81 LYS A CA 1
ATOM 669 C C . LYS A 1 81 ? -12.502 7.552 11.439 1.00 67.75 81 LYS A C 1
ATOM 671 O O . LYS A 1 81 ? -11.886 7.256 10.419 1.00 67.75 81 LYS A O 1
ATOM 676 N N . GLY A 1 82 ? -12.510 8.787 11.942 1.00 69.94 82 GLY A N 1
ATOM 677 C CA . GLY A 1 82 ? -11.786 9.911 11.349 1.00 69.94 82 GLY A CA 1
ATOM 678 C C . GLY A 1 82 ? -10.270 9.695 11.289 1.00 69.94 82 GLY A C 1
ATOM 679 O O . GLY A 1 82 ? -9.665 9.919 10.241 1.00 69.94 82 GLY A O 1
ATOM 680 N N . GLN A 1 83 ? -9.658 9.197 12.370 1.00 70.38 83 GLN A N 1
ATOM 681 C CA . GLN A 1 83 ? -8.216 8.900 12.382 1.00 70.38 83 GLN A CA 1
ATOM 682 C C . GLN A 1 83 ? -7.851 7.765 11.420 1.00 70.38 83 GLN A C 1
ATOM 684 O O . GLN A 1 83 ? -6.856 7.852 10.699 1.00 70.38 83 GLN A O 1
ATOM 689 N N . LEU A 1 84 ? -8.670 6.711 11.367 1.00 68.75 84 LEU A N 1
ATOM 690 C CA . LEU A 1 84 ? -8.449 5.597 10.451 1.00 68.75 84 LEU A CA 1
ATOM 691 C C . LEU A 1 84 ? -8.559 6.050 8.989 1.00 68.75 84 LEU A C 1
ATOM 693 O O . LEU A 1 84 ? -7.712 5.696 8.169 1.00 68.75 84 LEU A O 1
ATOM 697 N N . ASP A 1 85 ? -9.547 6.886 8.667 1.00 71.75 85 ASP A N 1
ATOM 698 C CA . ASP A 1 85 ? -9.710 7.456 7.329 1.00 71.75 85 ASP A CA 1
ATOM 699 C C . ASP A 1 85 ? -8.544 8.392 6.950 1.00 71.75 85 ASP A C 1
ATOM 701 O O . ASP A 1 85 ? -8.106 8.388 5.794 1.00 71.75 85 ASP A O 1
ATOM 705 N N . GLU A 1 86 ? -7.983 9.146 7.903 1.00 77.25 86 GLU A N 1
ATOM 706 C CA . GLU A 1 86 ? -6.786 9.971 7.689 1.00 77.25 86 GLU A CA 1
ATOM 707 C C . GLU A 1 86 ? -5.542 9.113 7.415 1.00 77.25 86 GLU A C 1
ATOM 709 O O . GLU A 1 86 ? -4.813 9.371 6.452 1.00 77.25 86 GLU A O 1
ATOM 714 N N . ILE A 1 87 ? -5.334 8.049 8.197 1.00 70.50 87 ILE A N 1
ATOM 715 C CA . ILE A 1 87 ? -4.249 7.078 8.003 1.00 70.50 87 ILE A CA 1
ATOM 716 C C . ILE A 1 87 ? -4.379 6.407 6.627 1.00 70.50 87 ILE A C 1
ATOM 718 O O . ILE A 1 87 ? -3.428 6.407 5.842 1.00 70.50 87 ILE A O 1
ATOM 722 N N . ILE A 1 88 ? -5.571 5.910 6.274 1.00 73.62 88 ILE A N 1
ATOM 723 C CA . ILE A 1 88 ? -5.859 5.319 4.955 1.00 73.62 88 ILE A CA 1
ATOM 724 C C . ILE A 1 88 ? -5.611 6.344 3.835 1.00 73.62 88 ILE A C 1
ATOM 726 O O . ILE A 1 88 ? -5.069 6.008 2.775 1.00 73.62 88 ILE A O 1
ATOM 730 N N . GLY A 1 89 ? -5.987 7.606 4.054 1.00 71.44 89 GLY A N 1
ATOM 731 C CA . GLY A 1 89 ? -5.742 8.712 3.132 1.00 71.44 89 GLY A CA 1
ATOM 732 C C . GLY A 1 89 ? -4.252 8.972 2.908 1.00 71.44 89 GLY A C 1
ATOM 733 O O . GLY A 1 89 ? -3.815 9.105 1.760 1.00 71.44 89 GLY A O 1
ATOM 734 N N . LYS A 1 90 ? -3.467 8.976 3.987 1.00 71.56 90 LYS A N 1
ATOM 735 C CA . LYS A 1 90 ? -2.015 9.165 3.964 1.00 71.56 90 LYS A CA 1
ATOM 736 C C . LYS A 1 90 ? -1.308 8.024 3.241 1.00 71.56 90 LYS A C 1
ATOM 738 O O . LYS A 1 90 ? -0.534 8.284 2.324 1.00 71.56 90 LYS A O 1
ATOM 743 N N . TYR A 1 91 ? -1.668 6.774 3.524 1.00 67.62 91 TYR A N 1
ATOM 744 C CA . TYR A 1 91 ? -1.152 5.626 2.780 1.00 67.62 91 TYR A CA 1
ATOM 745 C C . TYR A 1 91 ? -1.483 5.675 1.292 1.00 67.62 91 TYR A C 1
ATOM 747 O O . TYR A 1 91 ? -0.641 5.382 0.445 1.00 67.62 91 TYR A O 1
ATOM 755 N N . CYS A 1 92 ? -2.701 6.094 0.946 1.00 64.94 92 CYS A N 1
ATOM 756 C CA . CYS A 1 92 ? -3.089 6.269 -0.448 1.00 64.94 92 CYS A CA 1
ATOM 757 C C . CYS A 1 92 ? -2.253 7.355 -1.156 1.00 64.94 92 CYS A C 1
ATOM 759 O O . CYS A 1 92 ? -2.050 7.276 -2.374 1.00 64.94 92 CYS A O 1
ATOM 761 N N . PHE A 1 93 ? -1.798 8.377 -0.427 1.00 66.25 93 PHE A N 1
ATOM 762 C CA . PHE A 1 93 ? -0.920 9.425 -0.943 1.00 66.25 93 PHE A CA 1
ATOM 763 C C . PHE A 1 93 ? 0.529 8.942 -1.081 1.00 66.25 93 PHE A C 1
ATOM 765 O O . PHE A 1 93 ? 1.118 9.110 -2.150 1.00 66.25 93 PHE A O 1
ATOM 772 N N . ASP A 1 94 ? 1.068 8.275 -0.061 1.00 64.12 94 ASP A N 1
ATOM 773 C CA . ASP A 1 94 ? 2.438 7.751 -0.059 1.00 64.12 94 ASP A CA 1
ATOM 774 C C . ASP A 1 94 ? 2.636 6.686 -1.144 1.00 64.12 94 ASP A C 1
ATOM 7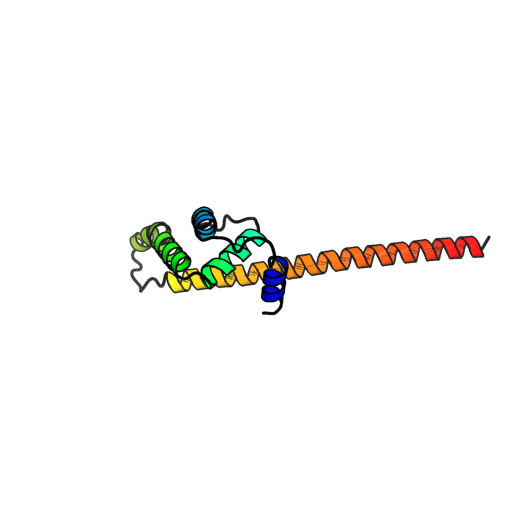76 O O . ASP A 1 94 ? 3.596 6.755 -1.914 1.00 64.12 94 ASP A O 1
ATOM 780 N N . LEU A 1 95 ? 1.664 5.783 -1.322 1.00 63.66 95 LEU A N 1
ATOM 781 C CA . LEU A 1 95 ? 1.656 4.831 -2.438 1.00 63.66 95 LEU A CA 1
ATOM 782 C C . LEU A 1 95 ? 1.670 5.535 -3.799 1.00 63.66 95 LEU A C 1
ATOM 784 O O . LEU A 1 95 ? 2.294 5.051 -4.744 1.00 63.66 95 LEU A O 1
ATOM 788 N N . ARG A 1 96 ? 1.012 6.695 -3.925 1.00 62.91 96 ARG A N 1
ATOM 789 C CA . ARG A 1 96 ? 1.037 7.475 -5.169 1.00 62.91 96 ARG A CA 1
ATOM 790 C C . ARG A 1 96 ? 2.415 8.097 -5.402 1.00 62.91 96 ARG A C 1
ATOM 792 O O . ARG A 1 96 ? 2.902 8.045 -6.528 1.00 62.91 96 ARG A O 1
ATOM 799 N N . LEU A 1 97 ? 3.052 8.650 -4.369 1.00 61.84 97 LEU A N 1
ATOM 800 C CA . LEU A 1 97 ? 4.385 9.252 -4.474 1.00 61.84 97 LEU A CA 1
ATOM 801 C C . LEU A 1 97 ? 5.459 8.209 -4.808 1.00 61.84 97 LEU A C 1
ATOM 803 O O . LEU A 1 97 ? 6.180 8.370 -5.794 1.00 61.84 97 LEU A O 1
ATOM 807 N N . CYS A 1 98 ? 5.527 7.118 -4.039 1.00 60.69 98 CYS A N 1
ATOM 808 C CA . CYS A 1 98 ? 6.496 6.039 -4.244 1.00 60.69 98 CYS A CA 1
ATOM 809 C C . CYS A 1 98 ? 6.370 5.418 -5.645 1.00 60.69 98 CYS A C 1
ATOM 811 O O . CYS A 1 98 ? 7.383 5.150 -6.301 1.00 60.69 98 CYS A O 1
ATOM 813 N N . ARG A 1 99 ? 5.141 5.273 -6.164 1.00 60.25 99 ARG A N 1
ATOM 814 C CA . ARG A 1 99 ? 4.899 4.756 -7.522 1.00 60.25 99 ARG A CA 1
ATOM 815 C C . ARG A 1 99 ? 5.297 5.725 -8.628 1.00 60.25 99 ARG A C 1
ATOM 817 O O . ARG A 1 99 ? 5.919 5.291 -9.598 1.00 60.25 99 ARG A O 1
ATOM 824 N N . VAL A 1 100 ? 4.998 7.019 -8.493 1.00 60.19 100 VAL A N 1
ATOM 825 C CA . VAL A 1 100 ? 5.425 8.029 -9.480 1.00 60.19 100 VAL A CA 1
ATOM 826 C C . VAL A 1 100 ? 6.953 8.091 -9.549 1.00 60.19 100 VAL A C 1
ATOM 828 O O . VAL A 1 100 ? 7.520 8.110 -10.641 1.00 60.19 100 VAL A O 1
ATOM 831 N N . VAL A 1 101 ? 7.634 8.031 -8.402 1.00 60.09 101 VAL A N 1
ATOM 832 C CA . VAL A 1 101 ? 9.103 8.049 -8.339 1.00 60.09 101 VAL A CA 1
ATOM 833 C C . VAL A 1 101 ? 9.717 6.812 -9.008 1.00 60.09 101 VAL A C 1
ATOM 835 O O . VAL A 1 101 ? 10.644 6.952 -9.810 1.00 60.09 101 VAL A O 1
ATOM 838 N N . LYS A 1 102 ? 9.190 5.604 -8.756 1.00 60.88 102 LYS A N 1
ATOM 839 C CA . LYS A 1 102 ? 9.693 4.367 -9.390 1.00 60.88 102 LYS A CA 1
ATOM 840 C C . LYS A 1 102 ? 9.461 4.342 -10.905 1.00 60.88 102 LYS A C 1
ATOM 842 O O . LYS A 1 102 ? 10.369 3.960 -11.646 1.00 60.88 102 LYS A O 1
ATOM 847 N N . GLY A 1 103 ? 8.292 4.788 -11.373 1.00 59.69 103 GLY A N 1
ATOM 848 C CA . GLY A 1 103 ? 7.978 4.874 -12.805 1.00 59.69 103 GLY A CA 1
ATOM 849 C C . GLY A 1 103 ? 8.888 5.849 -13.557 1.00 59.69 103 GLY A C 1
ATOM 850 O O . GLY A 1 103 ? 9.402 5.527 -14.628 1.00 59.69 103 GLY A O 1
ATOM 851 N N . VAL A 1 104 ? 9.166 7.011 -12.960 1.00 69.31 104 VAL A N 1
ATOM 852 C CA . VAL A 1 104 ? 10.090 8.005 -13.527 1.00 69.31 104 VAL A CA 1
ATOM 853 C C . VAL A 1 104 ? 11.523 7.477 -13.571 1.00 69.31 104 VAL A C 1
ATOM 855 O O . VAL A 1 104 ? 12.204 7.643 -14.583 1.00 69.31 104 VAL A O 1
ATOM 858 N N . ASN A 1 105 ? 11.976 6.794 -12.517 1.00 72.38 105 ASN A N 1
ATOM 859 C CA . ASN A 1 105 ? 13.338 6.269 -12.460 1.00 72.38 105 ASN A CA 1
ATOM 860 C C . ASN A 1 105 ? 13.594 5.189 -13.526 1.00 72.38 105 ASN A C 1
ATOM 862 O O . ASN A 1 105 ? 14.651 5.178 -14.152 1.00 72.38 105 ASN A O 1
ATOM 866 N N . HIS A 1 106 ? 12.622 4.308 -13.784 1.00 72.88 106 HIS A N 1
ATOM 867 C CA . HIS A 1 106 ? 12.774 3.261 -14.798 1.00 72.88 106 HIS A CA 1
ATOM 868 C C . HIS A 1 106 ? 12.807 3.821 -16.231 1.00 72.88 106 HIS A C 1
ATOM 870 O O . HIS A 1 106 ? 13.625 3.405 -17.047 1.00 72.88 106 HIS A O 1
ATOM 876 N N . CYS A 1 107 ? 11.976 4.819 -16.539 1.00 77.44 107 CYS A N 1
ATOM 877 C CA . CYS A 1 107 ? 12.043 5.498 -17.835 1.00 77.44 107 CYS A CA 1
ATOM 878 C C . CYS A 1 107 ? 13.363 6.264 -18.013 1.00 77.44 107 CYS A C 1
ATOM 880 O O . CYS A 1 107 ? 13.954 6.237 -19.092 1.00 77.44 107 CYS A O 1
ATOM 882 N N . ALA A 1 108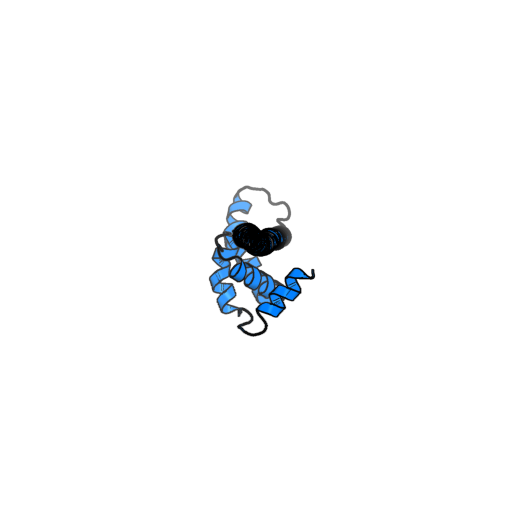 ? 13.855 6.917 -16.955 1.00 83.50 108 ALA A N 1
ATOM 883 C CA . ALA A 1 108 ? 15.107 7.666 -17.001 1.00 83.50 108 ALA A CA 1
ATOM 884 C C . ALA A 1 108 ? 16.320 6.766 -17.294 1.00 83.50 108 ALA A C 1
ATOM 886 O O . ALA A 1 108 ? 17.170 7.133 -18.107 1.00 83.50 108 ALA A O 1
ATOM 887 N N . THR A 1 109 ? 16.388 5.574 -16.690 1.00 81.75 109 THR A N 1
ATOM 888 C CA . THR A 1 109 ? 17.500 4.634 -16.912 1.00 81.75 109 THR A CA 1
ATOM 889 C C . THR A 1 109 ? 17.503 4.056 -18.324 1.00 81.75 109 THR A C 1
ATOM 891 O O . THR A 1 109 ? 18.564 3.984 -18.946 1.00 81.75 109 THR A O 1
ATOM 894 N N . VAL A 1 110 ? 16.334 3.711 -18.869 1.00 88.25 110 VAL A N 1
ATOM 895 C CA . VAL A 1 110 ? 16.213 3.225 -20.252 1.00 88.25 110 VAL A CA 1
ATOM 896 C C . VAL A 1 110 ? 16.640 4.310 -21.242 1.00 88.25 110 VAL A C 1
ATOM 898 O O . VAL A 1 110 ? 17.473 4.052 -22.109 1.00 88.25 110 VAL A O 1
ATOM 901 N N . CYS A 1 111 ? 16.147 5.542 -21.085 1.00 89.25 111 CYS A N 1
ATOM 902 C CA . CYS A 1 111 ? 16.548 6.667 -21.934 1.00 89.25 111 CYS A CA 1
ATOM 903 C C . CYS A 1 111 ? 18.062 6.921 -21.879 1.00 89.25 111 CYS A C 1
ATOM 905 O O . CYS A 1 111 ? 18.695 7.079 -22.922 1.00 89.25 111 CYS A O 1
ATOM 907 N N . ALA A 1 112 ? 18.659 6.908 -20.683 1.00 91.75 112 ALA A N 1
ATOM 908 C CA . ALA A 1 112 ?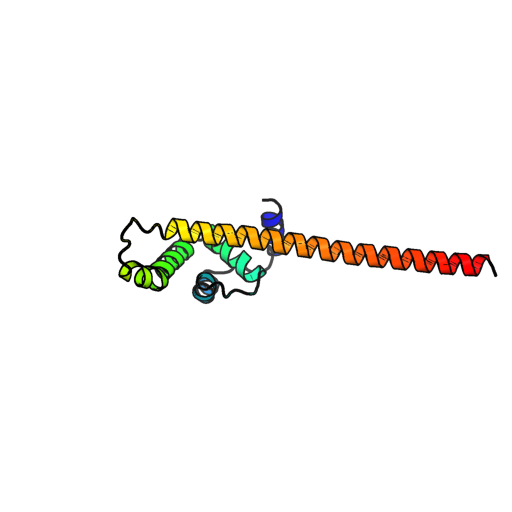 20.098 7.093 -20.516 1.00 91.75 112 ALA A CA 1
ATOM 909 C C . ALA A 1 112 ? 20.914 6.006 -21.239 1.00 91.75 112 ALA A C 1
ATOM 911 O O . ALA A 1 112 ? 21.905 6.319 -21.898 1.00 91.75 112 ALA A O 1
ATOM 912 N N . PHE A 1 113 ? 20.477 4.744 -21.176 1.00 93.62 113 PHE A N 1
ATOM 913 C CA . PHE A 1 113 ? 21.146 3.634 -21.855 1.00 93.62 113 PHE A CA 1
ATOM 914 C C . PHE A 1 113 ? 21.162 3.807 -23.381 1.00 93.62 113 PHE A C 1
ATOM 916 O O . PHE A 1 113 ? 22.211 3.663 -24.013 1.00 93.62 113 PHE A O 1
ATOM 923 N N . TRP A 1 114 ? 20.024 4.179 -23.976 1.00 94.69 114 TRP A N 1
ATOM 924 C CA . TRP A 1 114 ? 19.929 4.418 -25.420 1.00 94.69 114 TRP A CA 1
ATOM 925 C C . TRP A 1 114 ? 20.770 5.612 -25.877 1.00 94.69 114 TRP A C 1
ATOM 927 O O . TRP A 1 114 ? 21.419 5.534 -26.919 1.00 94.69 114 TRP A O 1
ATOM 937 N N . ILE A 1 115 ? 20.817 6.688 -25.084 1.00 94.50 115 ILE A N 1
ATOM 938 C CA . ILE A 1 115 ? 21.652 7.863 -25.373 1.00 94.50 115 ILE A CA 1
ATOM 939 C C . ILE A 1 115 ? 23.137 7.479 -25.380 1.00 94.50 115 ILE A C 1
ATOM 941 O O . ILE A 1 115 ? 23.855 7.825 -26.318 1.00 94.50 115 ILE A O 1
ATOM 945 N N . LEU A 1 116 ? 23.594 6.724 -24.376 1.00 93.94 116 LEU A N 1
ATOM 946 C CA . LEU A 1 116 ? 24.981 6.254 -24.304 1.00 93.94 116 LEU A CA 1
ATOM 947 C C . LEU A 1 116 ? 25.330 5.321 -25.468 1.00 93.94 116 LEU A C 1
ATOM 949 O O . LEU A 1 116 ? 26.389 5.465 -26.077 1.00 93.94 116 LEU A O 1
ATOM 953 N N . SER A 1 117 ? 24.430 4.397 -25.808 1.00 92.81 117 SER A N 1
ATOM 954 C CA . SER A 1 117 ? 24.609 3.482 -26.937 1.00 92.81 117 SER A CA 1
ATOM 955 C C . SER A 1 117 ? 24.735 4.233 -28.268 1.00 92.81 117 SER A C 1
ATOM 957 O O . SER A 1 117 ? 25.685 4.001 -29.016 1.00 92.81 117 SER A O 1
ATOM 959 N N . ALA A 1 118 ? 23.841 5.188 -28.540 1.00 94.62 118 ALA A N 1
ATOM 960 C CA . ALA A 1 118 ? 23.891 6.005 -29.751 1.00 94.62 118 ALA A CA 1
ATOM 961 C C . ALA A 1 118 ? 25.173 6.849 -29.828 1.00 94.62 118 ALA A C 1
ATOM 963 O O . ALA A 1 118 ? 25.777 6.968 -30.895 1.00 94.62 118 ALA A O 1
ATOM 964 N N . PHE A 1 119 ? 25.621 7.396 -28.696 1.00 95.00 119 PHE A N 1
ATOM 965 C CA . PHE A 1 119 ? 26.852 8.177 -28.623 1.00 95.00 119 PHE A CA 1
ATOM 966 C C . PHE A 1 119 ? 28.099 7.331 -28.926 1.00 95.00 119 PHE A C 1
ATOM 968 O O . PHE A 1 119 ? 28.955 7.753 -29.704 1.00 95.00 119 PHE A O 1
ATOM 975 N N . LEU A 1 120 ? 28.175 6.111 -28.381 1.00 92.38 120 LEU A N 1
ATOM 976 C CA . LEU A 1 120 ? 29.254 5.160 -28.670 1.00 92.38 120 LEU A CA 1
ATOM 977 C C . LEU A 1 120 ? 29.277 4.745 -30.147 1.00 92.38 120 LEU A C 1
ATOM 979 O O . LEU A 1 120 ? 30.344 4.712 -30.760 1.00 92.38 120 LEU A O 1
ATOM 983 N N . LEU A 1 121 ? 28.109 4.475 -30.738 1.00 93.25 121 LEU A N 1
ATOM 984 C CA . LEU A 1 121 ? 27.996 4.148 -32.162 1.00 93.25 121 LEU A CA 1
ATOM 985 C C . LEU A 1 121 ? 28.455 5.310 -33.050 1.00 93.25 121 LEU A C 1
ATOM 987 O O . LEU A 1 121 ? 29.164 5.086 -34.028 1.00 93.25 121 LEU A O 1
ATOM 991 N N . LEU A 1 122 ? 28.110 6.550 -32.692 1.00 90.50 122 LEU A N 1
ATOM 992 C CA . LEU A 1 122 ? 28.554 7.738 -33.418 1.00 90.50 122 LEU A CA 1
ATOM 993 C C . LEU A 1 122 ? 30.084 7.877 -33.389 1.00 90.50 122 LEU A C 1
ATOM 995 O O . LEU A 1 122 ? 30.698 8.087 -34.432 1.00 90.50 122 LEU A O 1
ATOM 999 N N . GLN A 1 123 ? 30.709 7.721 -32.217 1.00 91.81 123 GLN A N 1
ATOM 1000 C CA . GLN A 1 123 ? 32.171 7.765 -32.084 1.00 91.81 123 GLN A CA 1
ATOM 1001 C C . GLN A 1 123 ? 32.857 6.663 -32.901 1.00 91.81 123 GLN A C 1
ATOM 1003 O O . GLN A 1 123 ? 33.860 6.923 -33.564 1.00 91.81 123 GLN A O 1
ATOM 1008 N N . PHE A 1 124 ? 32.294 5.453 -32.898 1.00 91.94 124 PHE A N 1
ATOM 1009 C CA . PHE A 1 124 ? 32.805 4.327 -33.676 1.00 91.94 124 PHE A CA 1
ATOM 1010 C C . PHE A 1 124 ? 32.710 4.573 -35.191 1.00 91.94 124 PHE A C 1
ATOM 1012 O O . PHE A 1 124 ? 33.670 4.328 -35.921 1.00 91.94 124 PHE A O 1
ATOM 1019 N N . LEU A 1 125 ? 31.585 5.116 -35.669 1.00 88.94 125 LEU A N 1
ATOM 1020 C CA . LEU A 1 125 ? 31.396 5.457 -37.082 1.00 88.94 125 LEU A CA 1
ATOM 1021 C C . LEU A 1 125 ? 32.334 6.578 -37.539 1.00 88.94 125 LEU A C 1
ATOM 1023 O O . LEU A 1 125 ? 32.902 6.491 -38.626 1.00 88.94 125 LEU A O 1
ATOM 1027 N N . LEU A 1 126 ? 32.537 7.605 -36.708 1.00 88.44 126 LEU A N 1
ATOM 1028 C CA . LEU A 1 126 ? 33.487 8.682 -36.998 1.00 88.44 126 LEU A CA 1
ATOM 1029 C C . LEU A 1 126 ? 34.926 8.166 -37.097 1.00 88.44 126 LEU A C 1
ATOM 1031 O O . LEU A 1 126 ? 35.686 8.652 -37.929 1.00 88.44 126 LEU A O 1
ATOM 1035 N N . TRP A 1 127 ? 35.296 7.173 -36.287 1.00 88.88 127 TRP A N 1
ATOM 1036 C CA . TRP A 1 127 ? 36.608 6.533 -36.374 1.00 88.88 127 TRP A CA 1
ATOM 1037 C C . TRP A 1 127 ? 36.772 5.722 -37.667 1.00 88.88 127 TRP A C 1
ATOM 1039 O O . TRP A 1 127 ? 37.794 5.845 -38.330 1.00 88.88 127 TRP A O 1
ATOM 1049 N N . PHE A 1 128 ? 35.751 4.958 -38.066 1.00 86.75 128 PHE A N 1
ATOM 1050 C CA . PHE A 1 128 ? 35.785 4.149 -39.290 1.00 86.75 128 PHE A CA 1
ATOM 1051 C C . PHE A 1 128 ? 35.803 4.985 -40.577 1.00 86.75 128 PHE A C 1
ATOM 1053 O O . PHE A 1 128 ? 36.417 4.592 -41.557 1.00 86.75 128 PHE A O 1
ATOM 1060 N N . VAL A 1 129 ? 35.130 6.135 -40.597 1.00 89.44 129 VAL A N 1
ATOM 1061 C CA . VAL A 1 129 ? 35.140 7.043 -41.760 1.00 89.44 129 VAL A CA 1
ATOM 1062 C C . VAL A 1 129 ? 36.469 7.800 -41.889 1.00 89.44 129 VAL A C 1
ATOM 1064 O O . VAL A 1 129 ? 36.803 8.267 -42.974 1.00 89.44 129 VAL A O 1
ATOM 1067 N N . ASN A 1 130 ? 37.215 7.943 -40.792 1.00 79.75 130 ASN A N 1
ATOM 1068 C CA . ASN A 1 130 ? 38.481 8.676 -40.735 1.00 79.75 130 ASN A CA 1
ATOM 1069 C C . ASN A 1 130 ? 39.721 7.757 -40.835 1.00 79.75 130 ASN A C 1
ATOM 1071 O O . ASN A 1 130 ? 40.833 8.205 -40.552 1.00 79.75 130 ASN A O 1
ATOM 1075 N N . ILE A 1 131 ? 39.527 6.481 -41.192 1.00 78.94 131 ILE A N 1
ATOM 1076 C CA . ILE A 1 131 ? 40.579 5.495 -41.492 1.00 78.94 131 ILE A CA 1
ATOM 1077 C C . ILE A 1 131 ? 40.678 5.289 -43.007 1.00 78.94 131 ILE A C 1
ATOM 1079 O O . ILE A 1 131 ? 41.813 5.073 -43.485 1.00 78.94 131 ILE A O 1
#

Foldseek 3Di:
DVVLVVLCVVCVPPDLQDLVNLVVCLVCLLVVNPPDLNSLSSNLVCVVVDVVSVVVSLVVCCVPPVVVVVVVPPPDPPPSVVVVVVSSVVSVVVSVVVVVVVVVVVVVVVVVVVVVVVVVVVVVVVVVVVD

Secondary structure (DSSP, 8-state):
-HHHHHHHHHTTTS----HHHHHHHHHHHHTT----HHHHHHHHHHHHH-HHHHHHHHHHHIIIIIHHHHTTS--S---HHHHHHHHHHHHHHHHHHHHHHHHHHHHHHHHHHHHHHHHHHHHHHHHHHT-

Sequence (131 aa):
MIDLMFYANKHGEEISMNCREFQLLMKDFVFHEIKDEDALADAIAHIKSCKSCYEELELYYILNVGLEEIERDEVNTYDFKGQLDEIIGKYCFDLRLCRVVKGVNHCATVCAFWILSAFLLLQFLLWFVNI

Mean predicted aligned error: 13.8 Å

Solvent-accessible surface area (backbone atoms only — not comparable to full-atom values): 7645 Å² total; per-residue (Å²): 115,67,68,61,54,54,51,56,56,73,48,68,85,63,73,81,70,45,74,68,59,44,62,68,45,44,60,36,57,75,70,69,61,64,81,49,70,65,63,47,51,46,46,55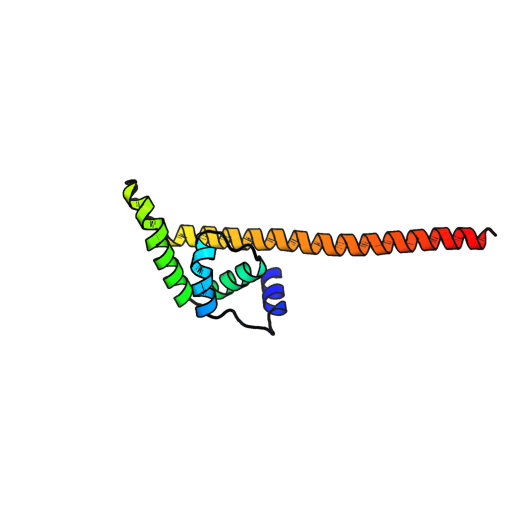,54,36,44,74,72,33,64,70,58,38,54,50,50,52,52,51,44,43,68,72,54,44,54,73,53,56,78,70,74,68,90,62,84,78,55,63,66,59,53,51,53,50,52,54,49,49,52,59,48,50,54,48,51,57,48,54,52,52,56,51,52,54,53,50,52,55,53,50,52,53,53,53,52,53,51,51,52,50,55,51,51,55,52,63,74,73,106

pLDDT: mean 71.72, std 14.31, range [40.78, 95.0]

Nearest PDB structures (foldseek):
  4q94-assembly3_A  TM=2.653E-01  e=6.869E+00  Homo sapiens

Radius of gyration: 23.53 Å; Cα contacts (8 Å, |Δi|>4): 44; chains: 1; bounding box: 58×28×72 Å